Protein AF-A0A1I7SKG5-F1 (afdb_monomer)

Secondary structure (DSSP, 8-state):
-B-SEEEEEE-S----HHHHHHHHHHHTTEEEETT-EEEETTEEEEEEEEEETTEE-SEEEE-TTPEEEEEES--EEEEEEEE-GGGGSBPTTS-BHHHIIIIIIHHHHHHHHHHTT---EEEEEEEEEEE--GGG--HHHHHHTTT-B-TTS-BEEEEEEEEEEE-

Solvent-accessible surface area (backbone atoms only — not comparable to full-atom values): 9567 Å² total; per-residue (Å²): 102,71,28,52,32,41,31,32,36,30,64,90,68,91,77,54,74,67,56,53,52,53,46,50,64,70,45,40,84,37,76,52,37,59,68,39,78,46,76,50,98,88,45,66,34,31,28,67,47,36,30,36,93,92,38,83,44,65,61,36,31,32,42,89,82,31,42,77,44,83,45,68,39,38,45,81,43,79,46,76,45,78,58,54,81,66,37,77,37,69,46,100,89,72,47,37,48,46,48,47,46,64,71,44,51,52,52,53,52,53,48,51,37,56,76,68,67,40,57,39,46,34,36,41,35,39,33,34,76,46,73,58,65,75,93,78,56,50,73,74,59,47,63,77,37,62,87,36,54,50,101,81,74,45,40,42,47,79,49,74,46,74,79,50,80,48,112

InterPro domains:
  IPR027244 Vacuolar membrane-associated protein Iml1 [PTHR13179] (2-157)
  IPR048255 Vacuolar membrane-associated protein Iml1, N-terminal domain [PF12257] (6-156)

Structure (mmCIF, N/CA/C/O backbone):
data_AF-A0A1I7SKG5-F1
#
_entry.id   AF-A0A1I7SKG5-F1
#
loop_
_atom_site.group_PDB
_atom_site.id
_atom_site.type_symbol
_atom_site.label_atom_id
_atom_site.label_alt_id
_atom_site.label_comp_id
_atom_site.label_asym_id
_atom_site.label_entity_id
_atom_site.label_seq_id
_atom_site.pdbx_PDB_ins_code
_atom_site.Cartn_x
_atom_site.Cartn_y
_atom_site.Cartn_z
_atom_site.occupancy
_atom_site.B_iso_or_equiv
_atom_site.auth_seq_id
_atom_site.auth_comp_id
_atom_site.auth_asym_id
_atom_site.auth_atom_id
_atom_site.pdbx_PDB_model_num
ATOM 1 N N . ILE A 1 1 ? -25.432 0.514 19.812 1.00 79.31 1 ILE A N 1
ATOM 2 C CA . ILE A 1 1 ? -25.597 0.555 18.340 1.00 79.31 1 ILE A CA 1
ATOM 3 C C . ILE A 1 1 ? -24.687 -0.525 17.785 1.00 79.31 1 ILE A C 1
ATOM 5 O O . ILE A 1 1 ? -23.516 -0.522 18.157 1.00 79.31 1 ILE A O 1
ATOM 9 N N . ALA A 1 2 ? -25.238 -1.488 17.043 1.00 92.12 2 ALA A N 1
ATOM 10 C CA . ALA A 1 2 ? -24.448 -2.545 16.413 1.00 92.12 2 ALA A CA 1
ATOM 11 C C . ALA A 1 2 ? -23.669 -1.964 15.228 1.00 92.12 2 ALA A C 1
ATOM 13 O O . ALA A 1 2 ? -24.189 -1.099 14.525 1.00 92.12 2 ALA A O 1
ATOM 14 N N . LEU A 1 3 ? -22.423 -2.394 15.062 1.00 95.75 3 LEU A N 1
ATOM 15 C CA . LEU A 1 3 ? -21.519 -1.880 14.038 1.00 95.75 3 LEU A CA 1
ATOM 16 C C . LEU A 1 3 ? -21.596 -2.721 12.762 1.00 95.75 3 LEU A C 1
ATOM 18 O O . LEU A 1 3 ? -21.677 -3.946 12.832 1.00 95.75 3 LEU A O 1
ATOM 22 N N . ASP A 1 4 ? -21.480 -2.077 11.602 1.00 95.88 4 ASP A N 1
ATOM 23 C CA . ASP A 1 4 ? -21.401 -2.778 10.314 1.00 95.88 4 ASP A CA 1
ATOM 24 C C . ASP A 1 4 ? -19.990 -3.320 10.096 1.00 95.88 4 ASP A C 1
ATOM 26 O O . ASP A 1 4 ? -19.794 -4.458 9.661 1.00 95.88 4 ASP A O 1
ATOM 30 N N . SER A 1 5 ? -18.982 -2.494 10.395 1.00 96.94 5 SER A N 1
ATOM 31 C CA . SER A 1 5 ? -17.589 -2.907 10.294 1.00 96.94 5 SER A CA 1
ATOM 32 C C . SER A 1 5 ? -16.672 -2.213 11.288 1.00 96.94 5 SER A C 1
ATOM 34 O O . SER A 1 5 ? -16.905 -1.076 11.701 1.00 96.94 5 SER A O 1
ATOM 36 N N . VAL A 1 6 ? -15.614 -2.930 11.655 1.00 97.50 6 VAL A N 1
ATOM 37 C CA . VAL A 1 6 ? -14.543 -2.464 12.533 1.00 97.50 6 VAL A CA 1
ATOM 38 C C . VAL A 1 6 ? -13.218 -2.757 11.861 1.00 97.50 6 VAL A C 1
ATOM 40 O O . VAL A 1 6 ? -12.956 -3.888 11.446 1.00 97.50 6 VAL A O 1
ATOM 43 N N . GLU A 1 7 ? -12.374 -1.744 11.775 1.00 97.19 7 GLU A N 1
ATOM 44 C CA . GLU A 1 7 ? -11.022 -1.859 11.271 1.00 97.19 7 GLU A CA 1
ATOM 45 C C . GLU A 1 7 ? -10.017 -1.883 12.420 1.00 97.19 7 GLU A C 1
ATOM 47 O O . GLU A 1 7 ? -9.996 -1.013 13.291 1.00 97.19 7 GLU A O 1
ATOM 52 N N . LEU A 1 8 ? -9.173 -2.907 12.409 1.00 96.06 8 LEU A N 1
ATOM 53 C CA . LEU A 1 8 ? -8.106 -3.126 13.365 1.00 96.06 8 LEU A CA 1
ATOM 54 C C . LEU A 1 8 ? -6.773 -2.981 12.656 1.00 96.06 8 LEU A C 1
ATOM 56 O O . LEU A 1 8 ? -6.497 -3.681 11.681 1.00 96.06 8 LEU A O 1
ATOM 60 N N . THR A 1 9 ? -5.926 -2.113 13.185 1.00 95.25 9 THR A N 1
ATOM 61 C CA . THR A 1 9 ? -4.582 -1.894 12.674 1.00 95.25 9 THR A CA 1
ATOM 62 C C . THR A 1 9 ? -3.539 -2.486 13.612 1.00 95.25 9 THR A C 1
ATOM 64 O O . THR A 1 9 ? -3.598 -2.297 14.827 1.00 95.25 9 THR A O 1
ATOM 67 N N . PHE A 1 10 ? -2.557 -3.182 13.047 1.00 93.81 10 PHE A N 1
ATOM 68 C CA . PHE A 1 10 ? -1.394 -3.696 13.770 1.00 93.81 10 PHE A CA 1
ATOM 69 C C . PHE A 1 10 ? -0.094 -3.267 13.088 1.00 93.81 10 PHE A C 1
ATOM 71 O O . PHE A 1 10 ? -0.041 -3.086 11.871 1.00 93.81 10 PHE A O 1
ATOM 78 N N . LYS A 1 11 ? 0.971 -3.101 13.873 1.00 92.56 11 LYS A N 1
ATOM 79 C CA . LYS A 1 11 ? 2.278 -2.604 13.421 1.00 92.56 11 LYS A CA 1
ATOM 80 C C . LYS A 1 11 ? 3.386 -3.504 13.958 1.00 92.56 11 LYS A C 1
ATOM 82 O O . LYS A 1 11 ? 3.318 -3.893 15.110 1.00 92.56 11 LYS A O 1
ATOM 87 N N . GLU A 1 12 ? 4.388 -3.808 13.136 1.00 89.31 12 GLU A N 1
ATOM 88 C CA . GLU A 1 12 ? 5.605 -4.564 13.495 1.00 89.31 12 GLU A CA 1
ATOM 89 C C . GLU A 1 12 ? 5.385 -6.006 14.002 1.00 89.31 12 GLU A C 1
ATOM 91 O O . GLU A 1 12 ? 6.324 -6.649 14.464 1.00 89.31 12 GLU A O 1
ATOM 96 N N . TYR A 1 13 ? 4.185 -6.566 13.819 1.00 87.62 13 TYR A N 1
ATOM 97 C CA . TYR A 1 13 ? 3.864 -7.959 14.143 1.00 87.62 13 TYR A CA 1
ATOM 98 C C . TYR A 1 13 ? 3.362 -8.720 12.917 1.00 87.62 13 TYR A C 1
ATOM 100 O O . TYR A 1 13 ? 2.656 -8.175 12.067 1.00 87.62 13 TYR A O 1
ATOM 108 N N . TYR A 1 14 ? 3.698 -10.006 12.853 1.00 89.69 14 TYR A N 1
ATOM 109 C CA . TYR A 1 14 ? 3.062 -10.945 11.937 1.00 89.69 14 TYR A CA 1
ATOM 110 C C . TYR A 1 14 ? 1.838 -11.561 12.617 1.00 89.69 14 TYR A C 1
ATOM 112 O O . TYR A 1 14 ? 1.941 -12.064 13.732 1.00 89.69 14 TYR A O 1
ATOM 120 N N . ILE A 1 15 ? 0.698 -11.541 11.928 1.00 91.94 15 ILE A N 1
ATOM 121 C CA . ILE A 1 15 ? -0.554 -12.153 12.380 1.00 91.94 15 ILE A CA 1
ATOM 122 C C . ILE A 1 15 ? -1.029 -13.086 11.270 1.00 91.94 15 ILE A C 1
ATOM 124 O O . ILE A 1 15 ? -1.179 -12.665 10.118 1.00 91.94 15 ILE A O 1
ATOM 128 N N . SER A 1 16 ? -1.268 -14.355 11.596 1.00 93.56 16 SER A N 1
ATOM 129 C CA . SER A 1 16 ? -1.824 -15.309 10.639 1.00 93.56 16 SER A CA 1
ATOM 130 C C . SER A 1 16 ? -3.348 -15.167 10.531 1.00 93.56 16 SER A C 1
ATOM 132 O O . SER A 1 16 ? -4.014 -14.614 11.404 1.00 93.56 16 SER A O 1
ATOM 134 N N . ARG A 1 17 ? -3.951 -15.726 9.474 1.00 94.00 17 ARG A N 1
ATOM 135 C CA . ARG A 1 17 ? -5.422 -15.741 9.346 1.00 94.00 17 ARG A CA 1
ATOM 136 C C . ARG A 1 17 ? -6.117 -16.531 10.462 1.00 94.00 17 ARG A C 1
ATOM 138 O O . ARG A 1 17 ? -7.263 -16.226 10.774 1.00 94.00 17 ARG A O 1
ATOM 145 N N . ALA A 1 18 ? -5.441 -17.523 11.046 1.00 95.31 18 ALA A N 1
ATOM 146 C CA . ALA A 1 18 ? -5.967 -18.263 12.189 1.00 95.31 18 ALA A CA 1
ATOM 147 C C . ALA A 1 18 ? -6.042 -17.360 13.428 1.00 95.31 18 ALA A C 1
ATOM 149 O O . ALA A 1 18 ? -7.085 -17.289 14.073 1.00 95.31 18 ALA A O 1
ATOM 150 N N . ASP A 1 19 ? -4.988 -16.583 13.687 1.00 94.62 19 ASP A N 1
ATOM 151 C CA . ASP A 1 19 ? -4.966 -15.615 14.788 1.00 94.62 19 ASP A CA 1
ATOM 152 C C . ASP A 1 19 ? -6.052 -14.549 14.600 1.00 94.62 19 ASP A C 1
ATOM 154 O O . ASP A 1 19 ? -6.790 -14.259 15.534 1.00 94.62 19 ASP A O 1
ATOM 158 N N . MET A 1 20 ? -6.230 -14.031 13.376 1.00 95.50 20 MET A N 1
ATOM 159 C CA . MET A 1 20 ? -7.311 -13.086 13.046 1.00 95.50 20 MET A CA 1
ATOM 160 C C . MET A 1 20 ? -8.704 -13.669 13.320 1.00 95.50 20 MET A C 1
ATOM 162 O O . MET A 1 20 ? -9.588 -12.968 13.810 1.00 95.50 20 MET A O 1
ATOM 166 N N . PHE A 1 21 ? -8.913 -14.951 13.010 1.00 94.44 21 PHE A N 1
ATOM 167 C CA . PHE A 1 21 ? -10.179 -15.639 13.261 1.00 94.44 21 PHE A CA 1
ATOM 168 C C . PHE A 1 21 ? -10.462 -15.791 14.763 1.00 94.44 21 PHE A C 1
ATOM 170 O O . PHE A 1 21 ? -11.573 -15.507 15.223 1.00 94.44 21 PHE A O 1
ATOM 177 N N . HIS A 1 22 ? -9.455 -16.183 15.545 1.00 95.06 22 HIS A N 1
ATOM 178 C CA . HIS A 1 22 ? -9.584 -16.271 16.999 1.00 95.06 22 HIS A CA 1
ATOM 179 C C . HIS A 1 22 ? -9.762 -14.893 17.639 1.00 95.06 22 HIS A C 1
ATOM 181 O O . HIS A 1 22 ? -10.649 -14.724 18.469 1.00 95.06 22 HIS A O 1
ATOM 187 N N . PHE A 1 23 ? -9.011 -13.888 17.186 1.00 95.38 23 PHE A N 1
ATOM 188 C CA . PHE A 1 23 ? -9.151 -12.506 17.635 1.00 95.38 23 PHE A CA 1
ATOM 189 C C . PHE A 1 23 ? -10.564 -11.979 17.382 1.00 95.38 23 PHE A C 1
ATOM 191 O O . PHE A 1 23 ? -11.178 -11.407 18.278 1.00 95.38 23 PHE A O 1
ATOM 198 N N . ARG A 1 24 ? -11.121 -12.228 16.186 1.00 95.38 24 ARG A N 1
ATOM 199 C CA . ARG A 1 24 ? -12.524 -11.915 15.885 1.00 95.38 24 ARG A CA 1
ATOM 200 C C . ARG A 1 24 ? -13.463 -12.558 16.897 1.00 95.38 24 ARG A C 1
ATOM 202 O O . ARG A 1 24 ? -14.354 -11.884 17.389 1.00 95.38 24 ARG A O 1
ATOM 209 N N . SER A 1 25 ? -13.257 -13.836 17.199 1.00 95.19 25 SER A N 1
ATOM 210 C CA . SER A 1 25 ? -14.107 -14.573 18.139 1.00 95.19 25 SER A CA 1
ATOM 211 C C . SER A 1 25 ? -14.060 -13.975 19.549 1.00 95.19 25 SER A C 1
ATOM 213 O O . SER A 1 25 ? -15.081 -13.945 20.221 1.00 95.19 25 SER A O 1
ATOM 215 N N . CYS A 1 26 ? -12.906 -13.453 19.977 1.00 94.88 26 CYS A N 1
ATOM 216 C CA . CYS A 1 26 ? -12.769 -12.739 21.249 1.00 94.88 26 CYS A CA 1
ATOM 217 C C . CYS A 1 26 ? -13.401 -11.338 21.240 1.00 94.88 26 CYS A C 1
ATOM 219 O O . CYS A 1 26 ? -13.768 -10.838 22.299 1.00 94.88 26 CYS A O 1
ATOM 221 N N . LEU A 1 27 ? -13.494 -10.691 20.073 1.00 94.81 27 LEU A N 1
ATOM 222 C CA . LEU A 1 27 ? -14.040 -9.338 19.942 1.00 94.81 27 LEU A CA 1
ATOM 223 C C . LEU A 1 27 ? -15.572 -9.313 19.845 1.00 94.81 27 LEU A C 1
ATOM 225 O O . LEU A 1 27 ? -16.177 -8.283 20.143 1.00 94.81 27 LEU A O 1
ATOM 229 N N . ILE A 1 28 ? -16.196 -10.411 19.411 1.00 95.94 28 ILE A N 1
ATOM 230 C CA . ILE A 1 28 ? -17.659 -10.544 19.384 1.00 95.94 28 ILE A CA 1
ATOM 231 C C . ILE A 1 28 ? -18.208 -10.366 20.803 1.00 95.94 28 ILE A C 1
ATOM 233 O O . ILE A 1 28 ? -17.577 -10.752 21.785 1.00 95.94 28 ILE A O 1
ATOM 237 N N . ASP A 1 29 ? -19.373 -9.735 20.895 1.00 95.62 29 ASP A N 1
ATOM 238 C CA . ASP A 1 29 ? -20.050 -9.395 22.144 1.00 95.62 29 ASP A CA 1
ATOM 239 C C . ASP A 1 29 ? -19.292 -8.401 23.038 1.00 95.62 29 ASP A C 1
ATOM 241 O O . ASP A 1 29 ? -19.508 -8.318 24.249 1.00 95.62 29 ASP A O 1
ATOM 245 N N . SER A 1 30 ? -18.432 -7.580 22.428 1.00 95.00 30 SER A N 1
ATOM 246 C CA . SER A 1 30 ? -17.723 -6.494 23.102 1.00 95.00 30 SER A CA 1
ATOM 247 C C . SER A 1 30 ? -18.047 -5.117 22.510 1.00 95.00 30 SER A C 1
ATOM 249 O O . SER A 1 30 ? -18.525 -4.977 21.383 1.00 95.00 30 SER A O 1
ATOM 251 N N . CYS A 1 31 ? -17.774 -4.066 23.285 1.00 95.62 31 CYS A N 1
ATOM 252 C CA . CYS A 1 31 ? -17.858 -2.682 22.822 1.00 95.62 31 CYS A CA 1
ATOM 253 C C . CYS A 1 31 ? -16.472 -2.151 22.452 1.00 95.62 31 CYS A C 1
ATOM 255 O O . CYS A 1 31 ? -15.514 -2.281 23.222 1.00 95.62 31 CYS A O 1
ATOM 257 N N . VAL A 1 32 ? -16.387 -1.467 21.315 1.00 96.81 32 VAL A N 1
ATOM 258 C CA . VAL A 1 32 ? -15.159 -0.850 20.802 1.00 96.81 32 VAL A CA 1
ATOM 259 C C . VAL A 1 32 ? -15.361 0.640 20.544 1.00 96.81 32 VAL A C 1
ATOM 261 O O . VAL A 1 32 ? -16.48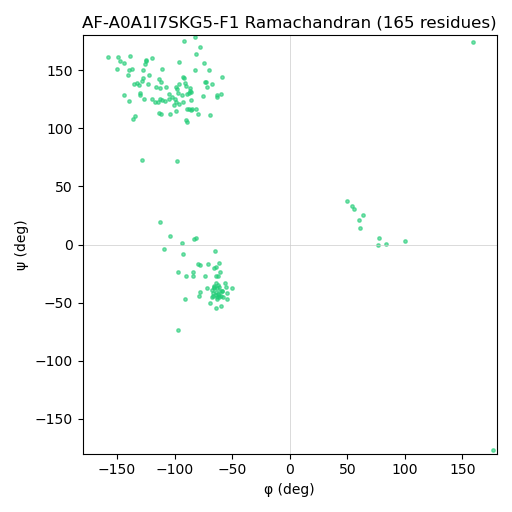5 1.118 20.391 1.00 96.81 32 VAL A O 1
ATOM 264 N N . TYR A 1 33 ? -14.260 1.385 20.515 1.00 96.56 33 TYR A N 1
ATOM 265 C CA . TYR A 1 33 ? -14.224 2.794 20.138 1.00 96.56 33 TYR A CA 1
ATOM 266 C C . TYR A 1 33 ? -12.936 3.093 19.370 1.00 96.56 33 TYR A C 1
ATOM 268 O O . TYR A 1 33 ? -11.952 2.364 19.501 1.00 96.56 33 TYR A O 1
ATOM 276 N N . VAL A 1 34 ? -12.946 4.142 18.551 1.00 97.12 34 VAL A N 1
ATOM 277 C CA . VAL A 1 34 ? -11.785 4.543 17.745 1.00 97.12 34 VAL A CA 1
ATOM 278 C C . VAL A 1 34 ? -10.600 4.864 18.660 1.00 97.12 34 VAL A C 1
ATOM 280 O O . VAL A 1 34 ? -10.723 5.617 19.622 1.00 97.12 34 VAL A O 1
ATOM 283 N N . GLY A 1 35 ? -9.444 4.275 18.369 1.00 95.62 35 GLY A N 1
ATOM 284 C CA . GLY A 1 35 ? -8.226 4.383 19.170 1.00 95.62 35 GLY A CA 1
ATOM 285 C C . GLY A 1 35 ? -8.150 3.412 20.352 1.00 95.62 35 GLY A C 1
ATOM 286 O O . GLY A 1 35 ? -7.151 3.427 21.072 1.00 95.62 35 GLY A O 1
ATOM 287 N N . LYS A 1 36 ? -9.157 2.554 20.569 1.00 96.38 36 LYS A N 1
ATOM 288 C CA . LYS A 1 36 ? -9.091 1.514 21.603 1.00 96.38 36 LYS A CA 1
ATOM 289 C C . LYS A 1 36 ? -7.964 0.533 21.284 1.00 96.38 36 LYS A C 1
ATOM 291 O O . LYS A 1 36 ? -7.888 -0.001 20.177 1.00 96.38 36 LYS A O 1
ATOM 296 N N . PHE A 1 37 ? -7.108 0.297 22.271 1.00 95.25 37 PHE A N 1
ATOM 297 C CA . PHE A 1 37 ? -6.083 -0.735 22.213 1.00 95.25 37 PHE A CA 1
ATOM 298 C C . PHE A 1 37 ? -6.677 -2.069 22.665 1.00 95.25 37 PHE A C 1
ATOM 300 O O . PHE A 1 37 ? -7.223 -2.167 23.764 1.00 95.25 37 PHE A O 1
ATOM 307 N N . GLU A 1 38 ? -6.561 -3.082 21.818 1.00 93.75 38 GLU A N 1
ATOM 308 C CA . GLU A 1 38 ? -7.049 -4.435 22.046 1.00 93.75 38 GLU A CA 1
ATOM 309 C C . GLU A 1 38 ? -5.873 -5.406 22.098 1.00 93.75 38 GLU A C 1
ATOM 311 O O . GLU A 1 38 ? -4.954 -5.359 21.274 1.00 93.75 38 GLU A O 1
ATOM 316 N N . ASN A 1 39 ? -5.913 -6.306 23.076 1.00 92.81 39 ASN A N 1
ATOM 317 C CA . ASN A 1 39 ? -4.908 -7.341 23.238 1.00 92.81 39 ASN A CA 1
ATOM 318 C C . ASN A 1 39 ? -5.583 -8.669 23.553 1.00 92.81 39 ASN A C 1
ATOM 320 O O . ASN A 1 39 ? -6.069 -8.877 24.665 1.00 92.81 39 ASN A O 1
ATOM 324 N N . TRP A 1 40 ? -5.563 -9.570 22.579 1.00 89.06 40 TRP A N 1
ATOM 325 C CA . TRP A 1 40 ? -6.126 -10.906 22.707 1.00 89.06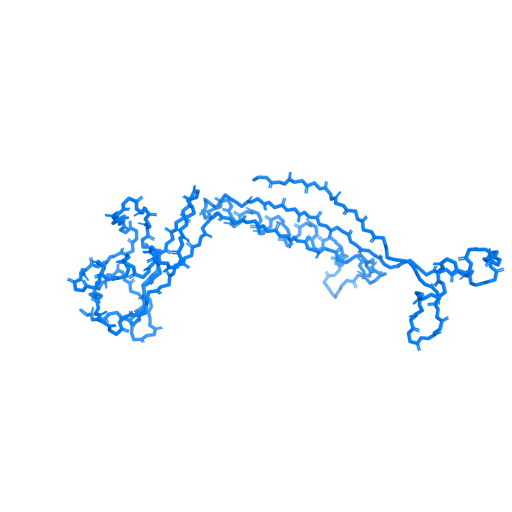 40 TRP A CA 1
ATOM 326 C C . TRP A 1 40 ? -5.099 -11.919 22.242 1.00 89.06 40 TRP A C 1
ATOM 328 O O . TRP A 1 40 ? -4.525 -11.775 21.167 1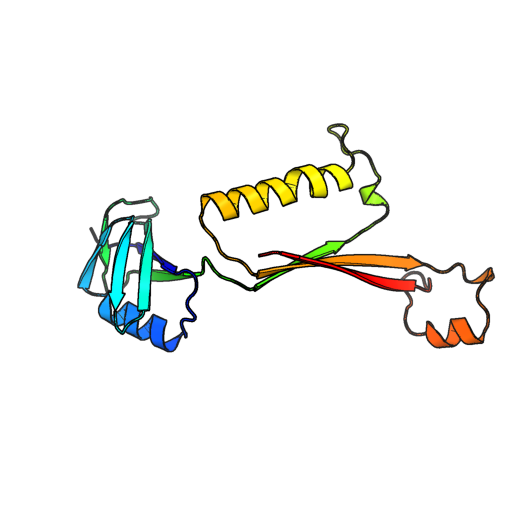.00 89.06 40 TRP A O 1
ATOM 338 N N . LEU A 1 41 ? -4.860 -12.950 23.056 1.00 88.50 41 LEU A N 1
ATOM 339 C CA . LEU A 1 41 ? -3.955 -14.054 22.711 1.00 88.50 41 LEU A CA 1
ATOM 340 C C . LEU A 1 41 ? -2.530 -13.589 22.332 1.00 88.50 41 LEU A C 1
ATOM 342 O O . LEU A 1 41 ? -1.861 -14.223 21.523 1.00 88.50 41 LEU A O 1
ATOM 346 N N . GLY A 1 42 ? -2.066 -12.472 22.908 1.00 86.50 42 GLY A N 1
ATOM 347 C CA . GLY A 1 42 ? -0.751 -11.887 22.614 1.00 86.50 42 GLY A CA 1
ATOM 348 C C . GLY A 1 42 ? -0.679 -11.104 21.298 1.00 86.50 42 GLY A C 1
ATOM 349 O O . GLY A 1 42 ? 0.398 -10.652 20.918 1.00 86.50 42 GLY A O 1
ATOM 350 N N . VAL A 1 43 ? -1.807 -10.930 20.607 1.00 90.12 43 VAL A N 1
ATOM 351 C CA . VAL A 1 43 ? -1.923 -10.091 19.416 1.00 90.12 43 VAL A CA 1
ATOM 352 C C . VAL A 1 43 ? -2.364 -8.694 19.830 1.00 90.12 43 VAL A C 1
ATOM 354 O O . VAL A 1 43 ? -3.428 -8.515 20.421 1.00 90.12 43 VAL A O 1
ATOM 357 N N . HIS A 1 44 ? -1.555 -7.700 19.472 1.00 91.44 44 HIS A N 1
ATOM 358 C CA . HIS A 1 44 ? -1.826 -6.292 19.736 1.00 91.44 44 HIS A CA 1
ATOM 359 C C . HIS A 1 44 ? -2.416 -5.614 18.499 1.00 91.44 44 HIS A C 1
ATOM 361 O O . HIS A 1 44 ? -1.793 -5.592 17.433 1.00 91.44 44 HIS A O 1
ATOM 367 N N . CYS A 1 45 ? -3.602 -5.028 18.642 1.00 94.31 45 CYS A N 1
ATOM 368 C CA . CYS A 1 45 ? -4.248 -4.246 17.593 1.00 94.31 45 CYS A CA 1
ATOM 369 C C . CYS A 1 45 ? -4.857 -2.966 18.166 1.00 94.31 45 CYS A C 1
ATOM 371 O O . CYS A 1 45 ? -5.305 -2.930 19.308 1.00 94.31 45 CYS A O 1
ATOM 373 N N . THR A 1 46 ? -4.928 -1.929 17.343 1.00 95.62 46 THR A N 1
ATOM 374 C CA . THR A 1 46 ? -5.645 -0.692 17.658 1.00 95.62 46 THR A CA 1
ATOM 375 C C . THR A 1 46 ? -6.839 -0.566 16.729 1.00 95.62 46 THR A C 1
ATOM 377 O O . THR A 1 46 ? -6.706 -0.769 15.523 1.00 95.62 46 THR A O 1
ATOM 380 N N . VAL A 1 47 ? -8.000 -0.212 17.269 1.00 96.94 47 VAL A N 1
ATOM 381 C CA . VAL A 1 47 ? -9.185 0.100 16.465 1.00 96.94 47 VAL A CA 1
ATOM 382 C C . VAL A 1 47 ? -8.945 1.417 15.730 1.00 96.94 47 VAL A C 1
ATOM 384 O O . VAL A 1 47 ? -8.844 2.460 16.372 1.00 96.94 47 VAL A O 1
ATOM 387 N N . SER A 1 48 ? -8.811 1.381 14.406 1.00 95.25 48 SER A N 1
ATOM 388 C CA . SER A 1 48 ? -8.529 2.574 13.597 1.00 95.25 48 SER A CA 1
ATOM 389 C C . SER A 1 48 ? -9.801 3.255 13.112 1.00 95.25 48 SER A C 1
ATOM 391 O O . SER A 1 48 ? -9.947 4.459 13.288 1.00 95.25 48 SER A O 1
ATOM 393 N N . ASP A 1 49 ? -10.742 2.479 12.578 1.00 96.00 49 ASP A N 1
ATOM 394 C CA . ASP A 1 49 ? -11.971 2.993 11.978 1.00 96.00 49 ASP A CA 1
ATOM 395 C C . ASP A 1 49 ? -13.157 2.104 12.339 1.00 96.00 49 ASP A C 1
ATOM 397 O O . ASP A 1 49 ? -13.043 0.883 12.462 1.00 96.00 49 ASP A O 1
ATOM 401 N N . ILE A 1 50 ? -14.318 2.725 12.507 1.00 97.31 50 ILE A N 1
ATOM 402 C CA . ILE A 1 50 ? -15.570 2.044 12.815 1.00 97.31 50 ILE A CA 1
ATOM 403 C C . ILE A 1 50 ? -16.664 2.636 11.932 1.00 97.31 50 ILE A C 1
ATOM 405 O O . ILE A 1 50 ? -16.750 3.855 11.780 1.00 97.31 50 ILE A O 1
ATOM 409 N N . TRP A 1 51 ? -17.525 1.775 11.395 1.00 97.00 51 TRP A N 1
ATOM 410 C CA . TRP A 1 51 ? -18.643 2.169 10.543 1.00 97.00 51 TRP A CA 1
ATOM 411 C C . TRP A 1 51 ? -19.958 1.574 11.039 1.00 97.00 51 TRP A C 1
ATOM 413 O O . TRP A 1 51 ? -20.011 0.416 11.460 1.00 97.00 51 TRP A O 1
ATOM 423 N N . SER A 1 52 ? -21.021 2.369 10.962 1.00 96.00 52 SER A N 1
ATOM 424 C CA . SER A 1 52 ? -22.382 1.992 11.335 1.00 96.00 52 SER A CA 1
ATOM 425 C C . SER A 1 52 ? -23.376 2.652 10.387 1.00 96.00 52 SER A C 1
ATOM 427 O O . SER A 1 52 ? -23.353 3.868 10.218 1.00 96.00 52 SER A O 1
ATOM 429 N N . ALA A 1 53 ? -24.279 1.865 9.808 1.00 91.94 53 ALA A N 1
ATOM 430 C CA . ALA A 1 53 ? -25.232 2.296 8.788 1.00 91.94 53 ALA A CA 1
ATOM 431 C C . ALA A 1 53 ? -24.584 3.073 7.620 1.00 91.94 53 ALA A C 1
ATOM 433 O O . ALA A 1 53 ? -25.159 4.031 7.109 1.00 91.94 53 ALA A O 1
ATOM 434 N N . GLY A 1 54 ? -23.376 2.671 7.210 1.00 90.94 54 GLY A N 1
ATOM 435 C CA . GLY A 1 54 ? -22.617 3.329 6.136 1.00 90.94 54 GLY A CA 1
ATOM 436 C C . GLY A 1 54 ? -21.926 4.650 6.505 1.00 90.94 54 GLY A C 1
ATOM 437 O O . GLY A 1 54 ? -21.223 5.200 5.663 1.00 90.94 54 GLY A O 1
ATOM 438 N N . GLU A 1 55 ? -22.052 5.122 7.746 1.00 94.88 55 GLU A N 1
ATOM 439 C CA . GLU A 1 55 ? -21.410 6.346 8.240 1.00 94.88 55 GLU A CA 1
ATOM 440 C C . GLU A 1 55 ? -20.304 6.027 9.264 1.00 94.88 55 GLU A C 1
ATOM 442 O O . GLU A 1 55 ? -20.381 5.008 9.967 1.00 94.88 55 GLU A O 1
ATOM 447 N N . PRO A 1 56 ? -19.265 6.874 9.381 1.00 95.81 56 PRO A N 1
ATOM 448 C CA . PRO A 1 56 ? -18.230 6.695 10.388 1.00 95.81 56 PRO A CA 1
ATOM 449 C C . PRO A 1 56 ? -18.798 6.920 11.795 1.00 95.81 56 PRO A C 1
ATOM 451 O O . PRO A 1 56 ? -19.554 7.861 12.046 1.00 95.81 56 PRO A O 1
ATOM 454 N N . ALA A 1 57 ? -18.396 6.070 12.737 1.00 96.12 57 ALA A N 1
ATOM 455 C CA . ALA A 1 57 ? -18.807 6.145 14.134 1.00 96.12 57 ALA A CA 1
ATOM 456 C C . ALA A 1 57 ? -17.592 6.188 15.072 1.00 96.12 57 ALA A C 1
ATOM 458 O O . ALA A 1 57 ? -16.509 5.713 14.748 1.00 96.12 57 ALA A O 1
ATOM 459 N N . TRP A 1 58 ? -17.781 6.742 16.271 1.00 95.06 58 TRP A N 1
ATOM 460 C CA . TRP A 1 58 ? -16.719 6.838 17.282 1.00 95.06 58 TRP A CA 1
ATOM 461 C C . TRP A 1 58 ? -16.662 5.628 18.213 1.00 95.06 58 TRP A C 1
ATOM 463 O O . TRP A 1 58 ? -15.604 5.318 18.758 1.00 95.06 58 TRP A O 1
ATOM 473 N N . SER A 1 59 ? -17.791 4.948 18.412 1.00 96.38 59 SER A N 1
ATOM 474 C CA . SER A 1 59 ? -17.916 3.765 19.261 1.00 96.38 59 SER A CA 1
ATOM 475 C C . SER A 1 59 ? -19.131 2.926 18.878 1.00 96.38 59 SER A C 1
ATOM 477 O O . SER A 1 59 ? -20.055 3.407 18.221 1.00 96.38 59 SER A O 1
ATOM 479 N N . GLY A 1 60 ? -19.147 1.664 19.302 1.00 96.00 60 GLY A N 1
ATOM 480 C CA . GLY A 1 60 ? -20.300 0.791 19.129 1.00 96.00 60 GLY A CA 1
ATOM 481 C C . GLY A 1 60 ? -20.069 -0.630 19.623 1.00 96.00 60 GLY A C 1
ATOM 482 O O . GLY A 1 60 ? -19.031 -0.946 20.206 1.00 96.00 60 GLY A O 1
ATOM 483 N N . TYR A 1 61 ? -21.080 -1.466 19.415 1.00 96.94 61 TYR A N 1
ATOM 484 C CA . TYR A 1 61 ? -21.096 -2.870 19.810 1.00 96.94 61 TYR A CA 1
ATOM 485 C C . TYR A 1 61 ? -20.736 -3.765 18.625 1.00 96.94 61 TYR A C 1
ATOM 487 O O . TYR A 1 61 ? -21.273 -3.582 17.530 1.00 96.94 61 TYR A O 1
ATOM 495 N N . VAL A 1 62 ? -19.851 -4.730 18.857 1.00 97.25 62 VAL A N 1
ATOM 496 C CA . VAL A 1 62 ? -19.455 -5.742 17.877 1.00 97.25 62 VAL A CA 1
ATOM 497 C C . VAL A 1 62 ? -20.384 -6.942 18.028 1.00 97.25 62 VAL A C 1
ATOM 499 O O . VAL A 1 62 ? -20.280 -7.689 18.999 1.00 97.25 62 VAL A O 1
ATOM 502 N N . SER A 1 63 ? -21.295 -7.118 17.073 1.00 96.25 63 SER A N 1
ATOM 503 C CA . SER A 1 63 ? -22.149 -8.305 16.993 1.00 96.25 63 SER A CA 1
ATOM 504 C C . SER A 1 63 ? -21.512 -9.382 16.116 1.00 96.25 63 SER A C 1
ATOM 506 O O . SER A 1 63 ? -20.466 -9.178 15.491 1.00 96.25 63 SER A O 1
ATOM 508 N N . GLU A 1 64 ? -22.152 -10.547 16.040 1.00 95.81 64 GLU A N 1
ATOM 509 C CA . GLU A 1 64 ? -21.714 -11.623 15.154 1.00 95.81 64 GLU A CA 1
ATOM 510 C C . GLU A 1 64 ? -21.799 -11.228 13.665 1.00 95.81 64 GLU A C 1
ATOM 512 O O . GLU A 1 64 ? -20.999 -11.708 12.859 1.00 95.81 64 GLU A O 1
ATOM 517 N N . GLU A 1 65 ? -22.690 -10.302 13.292 1.00 95.25 65 GLU A N 1
ATOM 518 C CA . GLU A 1 65 ? -22.787 -9.780 11.923 1.00 95.25 65 GLU A CA 1
ATOM 519 C C . GLU A 1 65 ? -21.739 -8.704 11.594 1.00 95.25 65 GLU A C 1
ATOM 521 O O . GLU A 1 65 ? -21.490 -8.437 10.415 1.00 95.25 65 GLU A O 1
ATOM 526 N N . THR A 1 66 ? -21.091 -8.099 12.598 1.00 96.62 66 THR A N 1
ATOM 527 C CA . THR A 1 66 ? -20.090 -7.047 12.377 1.00 96.62 66 THR A CA 1
ATOM 528 C C . THR A 1 66 ? -18.888 -7.588 11.594 1.00 96.62 66 THR A C 1
ATOM 530 O O . THR A 1 66 ? -18.227 -8.564 11.975 1.00 96.62 66 THR A O 1
ATOM 533 N N . ARG A 1 67 ? -18.540 -6.917 10.490 1.00 95.88 67 ARG A N 1
ATOM 534 C CA . ARG A 1 67 ? -17.378 -7.267 9.667 1.00 95.88 67 ARG A CA 1
ATOM 535 C C . ARG A 1 67 ? -16.092 -6.705 10.268 1.00 95.88 67 ARG A C 1
ATOM 537 O O . ARG A 1 67 ? -15.877 -5.499 10.278 1.00 95.88 67 ARG A O 1
ATOM 544 N N . ILE A 1 68 ? -15.179 -7.583 10.666 1.00 96.62 68 ILE A N 1
ATOM 545 C CA . ILE A 1 68 ? -13.861 -7.177 11.170 1.00 96.62 68 ILE A CA 1
ATOM 546 C C . ILE A 1 68 ? -12.840 -7.185 10.030 1.00 96.62 68 ILE A C 1
ATOM 548 O O . ILE A 1 68 ? -12.707 -8.174 9.305 1.00 96.62 68 ILE A O 1
ATOM 552 N N . VAL A 1 69 ? -12.118 -6.079 9.867 1.00 96.62 69 VAL A N 1
ATOM 553 C CA . VAL A 1 69 ? -11.074 -5.890 8.857 1.00 96.62 69 VAL A CA 1
ATOM 554 C C . VAL A 1 69 ? -9.744 -5.670 9.560 1.00 96.62 69 VAL A C 1
ATOM 556 O O . VAL A 1 69 ? -9.597 -4.733 10.330 1.00 96.62 69 VAL A O 1
ATOM 559 N N . PHE A 1 70 ? -8.756 -6.509 9.268 1.00 95.69 70 PHE A N 1
ATOM 560 C CA . PHE A 1 70 ? -7.398 -6.334 9.778 1.00 95.69 70 PHE A CA 1
ATOM 561 C C . PHE A 1 70 ? -6.535 -5.628 8.730 1.00 95.69 70 PHE A C 1
ATOM 563 O O . PHE A 1 70 ? -6.491 -6.054 7.572 1.00 95.69 70 PHE A O 1
ATOM 570 N N . ARG A 1 71 ? -5.823 -4.573 9.131 1.00 94.00 71 ARG A N 1
ATOM 571 C CA . ARG A 1 71 ? -4.841 -3.860 8.309 1.00 94.00 71 ARG A CA 1
ATOM 572 C C . ARG A 1 71 ? -3.484 -3.842 8.989 1.00 94.00 71 ARG A C 1
ATOM 574 O O . ARG A 1 71 ? -3.369 -3.643 10.193 1.00 94.00 71 ARG A O 1
ATOM 581 N N . SER A 1 72 ? -2.443 -4.053 8.194 1.00 93.25 72 SER A N 1
ATOM 582 C CA . SER A 1 72 ? -1.077 -3.960 8.688 1.00 93.25 72 SER A CA 1
ATOM 583 C C . SER A 1 72 ? -0.468 -2.615 8.322 1.00 93.25 72 SER A C 1
ATOM 585 O O . SER A 1 72 ? -0.367 -2.277 7.142 1.00 93.25 72 SER A O 1
ATOM 587 N N . SER A 1 73 ? 0.019 -1.901 9.330 1.00 93.12 73 SER A N 1
ATOM 588 C CA . SER A 1 73 ? 0.887 -0.731 9.174 1.00 93.12 73 SER A CA 1
ATOM 589 C C . SER A 1 73 ? 2.351 -1.114 8.944 1.00 93.12 73 SER A C 1
ATOM 591 O O . SER A 1 73 ? 3.205 -0.234 8.873 1.00 93.12 73 SER A O 1
ATOM 593 N N . SER A 1 74 ? 2.658 -2.408 8.801 1.00 93.06 74 SER A N 1
ATOM 594 C CA . SER A 1 74 ? 3.994 -2.915 8.486 1.00 93.06 74 SER A CA 1
ATOM 595 C C . SER A 1 74 ? 3.922 -3.972 7.396 1.00 93.06 74 SER A C 1
ATOM 597 O O . SER A 1 74 ? 3.424 -5.071 7.592 1.00 93.06 74 SER A O 1
ATOM 599 N N . SER A 1 75 ? 4.429 -3.643 6.212 1.00 91.00 75 SER A N 1
ATOM 600 C CA . SER A 1 75 ? 4.318 -4.521 5.045 1.00 91.00 75 SER A CA 1
ATOM 601 C C . SER A 1 75 ? 5.531 -4.380 4.141 1.00 91.00 75 SER A C 1
ATOM 603 O O . SER A 1 75 ? 6.225 -3.365 4.184 1.00 91.00 75 SER A O 1
ATOM 605 N N . GLN A 1 76 ? 5.782 -5.393 3.318 1.00 91.88 76 GLN A N 1
ATOM 606 C CA . GLN A 1 76 ? 6.774 -5.330 2.253 1.00 91.88 76 GLN A CA 1
ATOM 607 C C . GLN A 1 76 ? 6.116 -4.761 0.994 1.00 91.88 76 GLN A C 1
ATOM 609 O O . GLN A 1 76 ? 5.204 -5.370 0.436 1.00 91.88 76 GLN A O 1
ATOM 614 N N . VAL A 1 77 ? 6.578 -3.594 0.546 1.00 93.62 77 VAL A N 1
ATOM 615 C CA . VAL A 1 77 ? 6.000 -2.873 -0.594 1.00 93.62 77 VAL A CA 1
ATOM 616 C C . VAL A 1 77 ? 7.007 -2.818 -1.739 1.00 93.62 77 VAL A C 1
ATOM 618 O O . VAL A 1 77 ? 8.117 -2.307 -1.596 1.00 93.62 77 VAL A O 1
ATOM 621 N N . LEU A 1 78 ?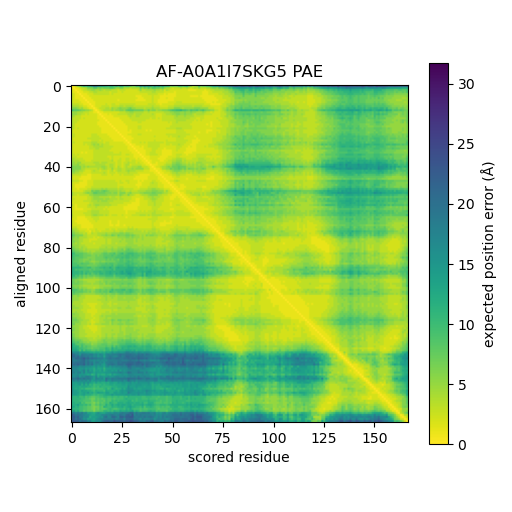 6.607 -3.328 -2.903 1.00 94.62 78 LEU A N 1
ATOM 622 C CA . LEU A 1 78 ? 7.380 -3.242 -4.141 1.00 94.62 78 LEU A CA 1
ATOM 623 C C . LEU A 1 78 ? 6.765 -2.175 -5.047 1.00 94.62 78 LEU A C 1
ATOM 625 O O . LEU A 1 78 ? 5.666 -2.361 -5.565 1.00 94.62 78 LEU A O 1
ATOM 629 N N . ILE A 1 79 ? 7.482 -1.071 -5.253 1.00 94.69 79 ILE A N 1
ATOM 630 C CA . ILE A 1 79 ? 7.054 0.010 -6.147 1.00 94.69 79 ILE A CA 1
ATOM 631 C C . ILE A 1 79 ? 7.773 -0.159 -7.481 1.00 94.69 79 ILE A C 1
ATOM 633 O O . ILE A 1 79 ? 8.994 -0.021 -7.560 1.00 94.69 79 ILE A O 1
ATOM 637 N N . TYR A 1 80 ? 7.013 -0.442 -8.535 1.00 94.56 80 TYR A N 1
ATOM 638 C CA . TYR A 1 80 ? 7.527 -0.532 -9.898 1.00 94.56 80 TYR A CA 1
ATOM 639 C C . TYR A 1 80 ? 7.314 0.793 -10.630 1.00 94.56 80 TYR A C 1
ATOM 641 O O . TYR A 1 80 ? 6.181 1.233 -10.801 1.00 94.56 80 TYR A O 1
ATOM 649 N N . LEU A 1 81 ? 8.402 1.409 -11.089 1.00 94.25 81 LEU A N 1
ATOM 650 C CA . LEU A 1 81 ? 8.378 2.654 -11.854 1.00 94.25 81 LEU A CA 1
ATOM 651 C C . LEU A 1 81 ? 8.819 2.381 -13.292 1.00 94.25 81 LEU A C 1
ATOM 653 O O . LEU A 1 81 ? 9.976 2.036 -13.549 1.00 94.25 81 LEU A O 1
ATOM 657 N N . GLN A 1 82 ? 7.889 2.525 -14.232 1.00 94.31 82 GLN A N 1
ATOM 658 C CA . GLN A 1 82 ? 8.165 2.350 -15.653 1.00 94.31 82 GLN A CA 1
ATOM 659 C C . GLN A 1 82 ? 8.714 3.645 -16.249 1.00 94.31 82 GLN A C 1
ATOM 661 O O . GLN A 1 82 ? 7.978 4.620 -16.343 1.00 94.31 82 GLN 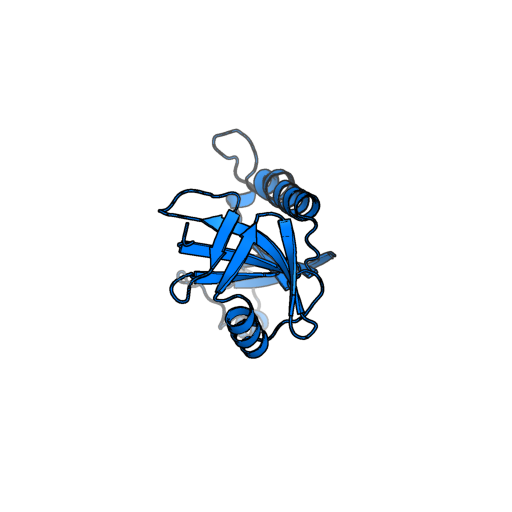A O 1
ATOM 666 N N . LEU A 1 83 ? 9.958 3.632 -16.733 1.00 93.50 83 LEU A N 1
ATOM 667 C CA . LEU A 1 83 ? 10.490 4.716 -17.557 1.00 93.50 83 LEU A CA 1
ATOM 668 C C . LEU A 1 83 ? 10.121 4.496 -19.023 1.00 93.50 83 LEU A C 1
ATOM 670 O O . LEU A 1 83 ? 10.570 3.529 -19.648 1.00 93.50 83 LEU A O 1
ATOM 674 N N . SER A 1 84 ? 9.317 5.410 -19.556 1.00 92.31 84 SER A N 1
ATOM 675 C CA . SER A 1 84 ? 8.871 5.468 -20.954 1.00 92.31 84 SER A CA 1
ATOM 676 C C . SER A 1 84 ? 9.206 6.830 -21.554 1.00 92.31 84 SER A C 1
ATOM 678 O O . SER A 1 84 ? 9.391 7.782 -20.802 1.00 92.31 84 SER A O 1
ATOM 680 N N . SER A 1 85 ? 9.284 6.930 -22.882 1.00 91.81 85 SER A N 1
ATOM 681 C CA . SER A 1 85 ? 9.552 8.191 -23.596 1.00 91.81 85 SER A CA 1
ATOM 682 C C . SER A 1 85 ? 8.643 9.336 -23.146 1.00 91.81 85 SER A C 1
ATOM 684 O O . SER A 1 85 ? 9.105 10.455 -22.965 1.00 91.81 85 SER A O 1
ATOM 686 N N . GLU A 1 86 ? 7.386 9.016 -22.868 1.00 93.31 86 GLU A N 1
ATOM 687 C CA . GLU A 1 86 ? 6.323 9.925 -22.462 1.00 93.31 86 GLU A CA 1
ATOM 688 C C . GLU A 1 86 ? 6.606 10.586 -21.107 1.00 93.31 86 GLU A C 1
ATOM 690 O O . GLU A 1 86 ? 6.063 11.638 -20.795 1.00 93.31 86 GLU A O 1
ATOM 695 N N . MET A 1 87 ? 7.500 10.025 -20.285 1.00 93.88 87 MET A N 1
ATOM 696 C CA . MET A 1 87 ? 7.891 10.659 -19.022 1.00 93.88 87 MET A CA 1
ATOM 697 C C . MET A 1 87 ? 8.635 11.986 -19.201 1.00 93.88 87 MET A C 1
ATOM 699 O O . MET A 1 87 ? 8.699 12.777 -18.255 1.00 93.88 87 MET A O 1
ATOM 703 N N . TRP A 1 88 ? 9.203 12.202 -20.389 1.00 94.50 88 TRP A N 1
ATOM 704 C CA . TRP A 1 88 ? 9.873 13.435 -20.794 1.00 94.50 88 TRP A CA 1
ATOM 705 C C . TRP A 1 88 ? 8.940 14.405 -21.528 1.00 94.50 88 TRP A C 1
ATOM 707 O O . TRP A 1 88 ? 9.385 15.488 -21.905 1.00 94.50 88 TRP A O 1
ATOM 717 N N . ASP A 1 89 ? 7.665 14.051 -21.695 1.00 95.81 89 ASP A N 1
ATOM 718 C CA . ASP A 1 89 ? 6.661 14.963 -22.225 1.00 95.81 89 ASP A CA 1
ATOM 719 C C . ASP A 1 89 ? 6.133 15.883 -21.117 1.00 95.81 89 ASP A C 1
ATOM 721 O O . ASP A 1 89 ? 6.087 15.528 -19.932 1.00 95.81 89 ASP A O 1
ATOM 725 N N . ILE A 1 90 ? 5.735 17.086 -21.527 1.00 94.88 90 ILE A N 1
ATOM 726 C CA . ILE A 1 90 ? 5.130 18.090 -20.654 1.00 94.88 90 ILE A CA 1
ATOM 727 C C . ILE A 1 90 ? 3.631 17.811 -20.574 1.00 94.88 90 ILE A C 1
ATOM 729 O O . ILE A 1 90 ? 2.957 17.618 -21.589 1.00 94.88 90 ILE A O 1
ATOM 733 N N . ASP A 1 91 ? 3.105 17.789 -19.361 1.00 92.38 91 ASP A N 1
ATOM 734 C CA . ASP A 1 91 ? 1.680 17.643 -19.122 1.00 92.38 91 ASP A CA 1
ATOM 735 C C . ASP A 1 91 ? 0.902 18.957 -19.350 1.00 92.38 91 ASP A C 1
ATOM 737 O O . ASP A 1 91 ? 1.490 20.032 -19.481 1.00 92.38 91 ASP A O 1
ATOM 741 N N . PRO A 1 92 ? -0.443 18.923 -19.371 1.00 93.50 92 PRO A N 1
ATOM 742 C CA . PRO A 1 92 ? -1.248 20.124 -19.605 1.00 93.50 92 PRO A CA 1
ATOM 743 C C . PRO A 1 92 ? -1.087 21.242 -18.562 1.00 93.50 92 PRO A C 1
ATOM 745 O O . PRO A 1 92 ? -1.524 22.363 -18.809 1.00 93.50 92 PRO A O 1
ATOM 748 N N . GLN A 1 93 ? -0.523 20.949 -17.389 1.00 91.69 93 GLN A N 1
ATOM 749 C CA . GLN A 1 93 ? -0.262 21.909 -16.317 1.00 91.69 93 GLN A CA 1
ATOM 750 C C . GLN A 1 93 ? 1.154 22.506 -16.388 1.00 91.69 93 GLN A C 1
ATOM 752 O O . GLN A 1 93 ? 1.425 23.469 -15.673 1.00 91.69 93 GLN A O 1
ATOM 757 N N . GLY A 1 94 ? 2.018 21.997 -17.272 1.00 92.25 94 GLY A N 1
ATOM 758 C CA . GLY A 1 94 ? 3.353 22.531 -17.536 1.00 92.25 94 GLY A CA 1
ATOM 759 C C . GLY A 1 94 ? 4.503 21.792 -16.850 1.00 92.25 94 GLY A C 1
ATOM 760 O O . GLY A 1 94 ? 5.646 22.215 -17.014 1.00 92.25 94 GLY A O 1
ATOM 761 N N . ASP A 1 95 ? 4.240 20.698 -16.131 1.00 93.31 95 ASP A N 1
ATOM 762 C CA . ASP A 1 95 ? 5.289 19.885 -15.502 1.00 93.31 95 ASP A CA 1
ATOM 763 C C . ASP A 1 95 ? 5.668 18.688 -16.385 1.00 93.31 95 ASP A C 1
ATOM 765 O O . ASP A 1 95 ? 4.879 18.207 -17.200 1.00 93.31 95 ASP A O 1
ATOM 769 N N . LEU A 1 96 ? 6.876 18.149 -16.207 1.00 95.19 96 LEU A N 1
ATOM 770 C CA . LEU A 1 96 ? 7.218 16.847 -16.786 1.00 95.19 96 LEU A CA 1
ATOM 771 C C . LEU A 1 96 ? 6.513 15.727 -16.011 1.00 95.19 96 LEU A C 1
ATOM 773 O O . LEU A 1 96 ? 6.525 15.711 -14.774 1.00 95.19 96 LEU A O 1
ATOM 777 N N . TYR A 1 97 ? 6.010 14.707 -16.712 1.00 94.88 97 TYR A N 1
ATOM 778 C CA . TYR A 1 97 ? 5.423 13.524 -16.061 1.00 94.88 97 TYR A CA 1
ATOM 779 C C . TYR A 1 97 ? 6.388 12.853 -15.069 1.00 94.88 97 TYR A C 1
ATOM 781 O O . TYR A 1 97 ? 5.974 12.395 -13.997 1.00 94.88 97 TYR A O 1
ATOM 789 N N . PHE A 1 98 ? 7.690 12.828 -15.381 1.00 94.12 98 PHE A N 1
ATOM 790 C CA . PHE A 1 98 ? 8.715 12.357 -14.449 1.00 94.12 98 PHE A CA 1
ATOM 791 C C . PHE A 1 98 ? 8.754 13.163 -13.149 1.00 94.12 98 PHE A C 1
ATOM 793 O O . PHE A 1 98 ? 8.821 12.579 -12.063 1.00 94.12 98 PHE A O 1
ATOM 800 N N . GLU A 1 99 ? 8.676 14.489 -13.235 1.00 93.62 99 GLU A N 1
ATOM 801 C CA . GLU A 1 99 ? 8.715 15.356 -12.062 1.00 93.62 99 GLU A CA 1
ATOM 802 C C . GLU A 1 99 ? 7.469 15.193 -11.199 1.00 93.62 99 GLU A C 1
ATOM 804 O O . GLU A 1 99 ? 7.597 15.093 -9.979 1.00 93.62 99 GLU A O 1
ATOM 809 N N . LYS A 1 100 ? 6.285 15.036 -11.799 1.00 93.38 100 LYS A N 1
ATOM 810 C CA . LYS A 1 100 ? 5.068 14.714 -11.040 1.00 93.38 100 LYS A CA 1
ATOM 811 C C . LYS A 1 100 ? 5.187 13.412 -10.255 1.00 93.38 100 LYS A C 1
ATOM 813 O O . LYS A 1 100 ? 4.760 13.347 -9.102 1.00 93.3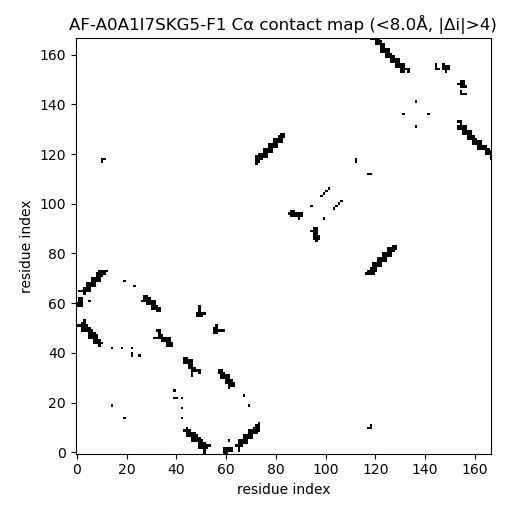8 100 LYS A O 1
ATOM 818 N N . CYS A 1 101 ? 5.802 12.382 -10.832 1.00 92.56 101 CYS A N 1
ATOM 819 C CA . CYS A 1 101 ? 6.022 11.121 -10.126 1.00 92.56 101 CYS A CA 1
ATOM 820 C C . CYS A 1 101 ? 7.057 11.266 -8.995 1.00 92.56 101 CYS A C 1
ATOM 822 O O . CYS A 1 101 ? 6.809 10.841 -7.864 1.00 92.56 101 CYS A O 1
ATOM 824 N N . TYR A 1 102 ? 8.221 11.847 -9.300 1.00 90.00 102 TYR A N 1
ATOM 825 C CA . TYR A 1 102 ? 9.370 11.901 -8.392 1.00 90.00 102 TYR A CA 1
ATOM 826 C C . TYR A 1 102 ? 9.233 12.963 -7.291 1.00 90.00 102 TYR A C 1
ATOM 828 O O . TYR A 1 102 ? 9.586 12.695 -6.146 1.00 90.00 102 TYR A O 1
ATOM 836 N N . LYS A 1 103 ? 8.715 14.154 -7.617 1.00 90.81 103 LYS A N 1
ATOM 837 C CA . LYS A 1 103 ? 8.544 15.280 -6.680 1.00 90.81 103 LYS A CA 1
ATOM 838 C C . LYS A 1 103 ? 7.131 15.375 -6.101 1.00 90.81 103 LYS A C 1
ATOM 840 O O . LYS A 1 103 ? 6.964 15.953 -5.034 1.00 90.81 103 LYS A O 1
ATOM 845 N N . GLY A 1 104 ? 6.127 14.827 -6.785 1.00 93.06 104 GLY A N 1
ATOM 846 C CA . GLY A 1 104 ? 4.732 14.864 -6.338 1.00 93.06 104 GLY A CA 1
ATOM 847 C C . GLY A 1 104 ? 4.318 13.590 -5.609 1.00 93.06 104 GLY A C 1
ATOM 848 O O . GLY A 1 104 ? 4.169 13.578 -4.389 1.00 93.06 104 GLY A O 1
ATOM 849 N N . PHE A 1 105 ? 4.139 12.504 -6.361 1.00 94.62 105 PHE A N 1
ATOM 850 C CA . PHE A 1 105 ? 3.529 11.275 -5.849 1.00 94.62 105 PHE A CA 1
ATOM 851 C C . PHE A 1 105 ? 4.351 10.592 -4.747 1.00 94.62 105 PHE A C 1
ATOM 853 O O . PHE A 1 105 ? 3.820 10.335 -3.667 1.00 94.62 105 PHE A O 1
ATOM 860 N N . LEU A 1 106 ? 5.633 10.293 -4.996 1.00 94.56 106 LEU A N 1
ATOM 861 C CA . LEU A 1 106 ? 6.450 9.542 -4.034 1.00 94.56 106 LEU A CA 1
ATOM 862 C C . LEU A 1 106 ? 6.643 10.291 -2.701 1.00 94.56 106 LEU A C 1
ATOM 864 O O . LEU A 1 106 ? 6.447 9.669 -1.656 1.00 94.56 106 LEU A O 1
ATOM 868 N N . PRO A 1 107 ? 6.964 11.601 -2.679 1.00 94.75 107 PRO A N 1
ATOM 869 C CA . PRO A 1 107 ? 7.108 12.330 -1.422 1.00 94.75 107 PRO A CA 1
ATOM 870 C C . PRO A 1 107 ? 5.800 12.414 -0.632 1.00 94.75 107 PRO A C 1
ATOM 872 O O . PRO A 1 107 ? 5.817 12.225 0.582 1.00 94.75 107 PRO A O 1
ATOM 875 N N . GLU A 1 108 ? 4.664 12.640 -1.301 1.00 96.75 108 GLU A N 1
ATOM 876 C CA . GLU A 1 108 ? 3.356 12.676 -0.637 1.00 96.75 108 GLU A CA 1
ATOM 877 C C . GLU A 1 108 ? 2.968 11.299 -0.075 1.00 96.75 108 GLU A C 1
ATOM 879 O O . GLU A 1 108 ? 2.449 11.211 1.039 1.00 96.75 108 GLU A O 1
ATOM 884 N N . LEU A 1 109 ? 3.286 10.213 -0.788 1.00 95.25 109 LEU A N 1
ATOM 885 C CA . LEU A 1 109 ? 3.104 8.846 -0.298 1.00 95.25 109 LEU A CA 1
ATOM 886 C C . LEU A 1 109 ? 3.907 8.599 0.988 1.00 95.25 109 LEU A C 1
ATOM 888 O O . LEU A 1 109 ? 3.338 8.190 2.000 1.00 95.25 109 LEU A O 1
ATOM 892 N N . PHE A 1 110 ? 5.212 8.892 0.977 1.00 94.06 110 PHE A N 1
ATOM 893 C CA . PHE A 1 110 ? 6.072 8.692 2.149 1.00 94.06 110 PHE A CA 1
ATOM 894 C C . PHE A 1 110 ? 5.691 9.602 3.318 1.00 94.06 110 PHE A C 1
ATOM 896 O O . PHE A 1 110 ? 5.734 9.178 4.473 1.00 94.06 110 PHE A O 1
ATOM 903 N N . LYS A 1 111 ? 5.252 10.832 3.035 1.00 95.44 111 LYS A N 1
ATOM 904 C CA . LYS A 1 111 ? 4.728 11.747 4.051 1.00 95.44 111 LYS A CA 1
ATOM 905 C C . LYS A 1 111 ? 3.485 11.173 4.728 1.00 95.44 111 LYS A C 1
ATOM 907 O O . LYS A 1 111 ? 3.406 11.205 5.953 1.00 95.44 111 LYS A O 1
ATOM 912 N N . ARG A 1 112 ? 2.535 10.617 3.969 1.00 94.94 112 ARG A N 1
ATOM 913 C CA . ARG A 1 112 ? 1.332 9.979 4.534 1.00 94.94 112 ARG A CA 1
ATOM 914 C C . ARG A 1 112 ? 1.671 8.757 5.377 1.00 94.94 112 ARG A C 1
ATOM 916 O O . ARG A 1 112 ? 1.155 8.643 6.482 1.00 94.94 112 ARG A O 1
ATOM 923 N N . TRP A 1 113 ? 2.575 7.899 4.907 1.00 94.25 113 TRP A N 1
ATOM 924 C CA . TRP A 1 113 ? 3.047 6.755 5.694 1.00 94.25 113 TRP A CA 1
ATOM 925 C C . TRP A 1 113 ? 3.724 7.182 6.996 1.00 94.25 113 TRP A C 1
ATOM 927 O O . TRP A 1 113 ? 3.466 6.586 8.038 1.00 94.25 113 TRP A O 1
ATOM 937 N N . SER A 1 114 ? 4.520 8.252 6.962 1.00 92.75 114 SER A N 1
ATOM 938 C CA . SER A 1 114 ? 5.119 8.838 8.164 1.00 92.75 114 SER A CA 1
ATOM 939 C C . SER A 1 114 ? 4.055 9.370 9.135 1.00 92.75 114 SER A C 1
ATOM 941 O O . SER A 1 114 ? 4.071 9.024 10.315 1.00 92.75 114 SER A O 1
ATOM 943 N N . LEU A 1 115 ? 3.061 10.120 8.640 1.00 93.62 115 LEU A N 1
ATOM 944 C CA . LEU A 1 115 ? 1.946 10.633 9.452 1.00 93.62 115 LEU A CA 1
ATOM 945 C C . LEU A 1 115 ? 1.108 9.513 10.087 1.00 93.62 115 LEU A C 1
ATOM 947 O O . LEU A 1 115 ? 0.674 9.640 11.228 1.00 93.62 115 LEU A O 1
ATOM 951 N N . GLN A 1 116 ? 0.910 8.406 9.372 1.00 90.00 116 GLN A N 1
ATOM 952 C CA . GLN A 1 116 ? 0.199 7.219 9.858 1.00 90.00 116 GLN A CA 1
ATOM 953 C C . GLN A 1 116 ? 1.089 6.285 10.695 1.00 90.00 116 GLN A C 1
ATOM 955 O O . GLN A 1 116 ? 0.648 5.214 11.111 1.00 90.00 116 GLN A O 1
ATOM 960 N N . SER A 1 117 ? 2.338 6.682 10.969 1.00 89.75 117 SER A N 1
ATOM 961 C CA . SER A 1 117 ? 3.316 5.891 11.722 1.00 89.75 117 SER A CA 1
ATOM 962 C C . SER A 1 117 ? 3.527 4.479 11.155 1.00 89.75 117 SER A C 1
ATOM 964 O O . SER A 1 117 ? 3.779 3.540 11.915 1.00 89.75 117 SER A O 1
ATOM 966 N N . CYS A 1 118 ? 3.434 4.311 9.835 1.00 92.44 118 CYS A N 1
ATOM 967 C CA . CYS A 1 118 ? 3.685 3.041 9.160 1.00 92.44 118 CYS A CA 1
ATOM 968 C C . CYS A 1 118 ? 5.180 2.677 9.187 1.00 92.44 118 CYS A C 1
ATOM 970 O O . CYS A 1 118 ? 6.043 3.550 9.186 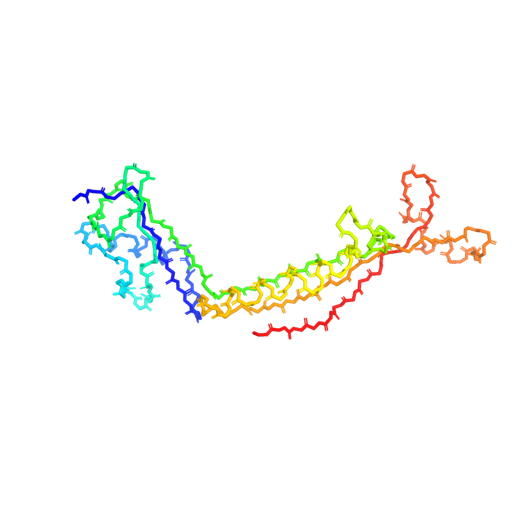1.00 92.44 118 CYS A O 1
ATOM 972 N N . ALA A 1 119 ? 5.484 1.381 9.182 1.00 92.19 119 ALA A N 1
ATOM 973 C CA . ALA A 1 119 ? 6.838 0.830 9.119 1.00 92.19 119 ALA A CA 1
ATOM 974 C C . ALA A 1 119 ? 6.912 -0.195 7.978 1.00 92.19 119 ALA A C 1
ATOM 976 O O . ALA A 1 119 ? 6.888 -1.411 8.195 1.00 92.19 119 ALA A O 1
ATOM 977 N N . HIS A 1 120 ? 6.894 0.304 6.740 1.00 92.38 120 HIS A N 1
ATOM 978 C CA . HIS A 1 120 ? 6.923 -0.522 5.536 1.00 92.38 120 HIS A CA 1
ATOM 979 C C . HIS A 1 120 ? 8.358 -0.772 5.068 1.00 92.38 120 HIS A C 1
ATOM 981 O O . HIS A 1 120 ? 9.167 0.142 5.007 1.00 92.38 120 HIS A O 1
ATOM 987 N N . HIS A 1 121 ? 8.657 -1.994 4.631 1.00 92.12 121 HIS A N 1
ATOM 988 C CA . HIS A 1 121 ? 9.903 -2.278 3.928 1.00 92.12 121 HIS A CA 1
ATOM 989 C C . HIS A 1 121 ? 9.705 -2.058 2.428 1.00 92.12 121 HIS A C 1
ATOM 991 O O . HIS A 1 121 ? 9.056 -2.864 1.757 1.00 92.12 121 HIS A O 1
ATOM 997 N N . VAL A 1 122 ? 10.248 -0.965 1.897 1.00 93.81 122 VAL A N 1
ATOM 998 C CA . VAL A 1 122 ? 9.963 -0.508 0.534 1.00 93.81 122 VAL A CA 1
ATOM 999 C C . VAL A 1 122 ? 11.140 -0.813 -0.383 1.00 93.81 122 VAL A C 1
ATOM 1001 O O . VAL A 1 122 ? 12.278 -0.445 -0.097 1.00 93.81 122 VAL A O 1
ATOM 1004 N N . SER A 1 123 ? 10.886 -1.448 -1.525 1.00 93.94 123 SER A N 1
ATOM 1005 C CA . SER A 1 123 ? 11.869 -1.548 -2.612 1.00 93.94 123 SER A CA 1
ATOM 1006 C C . SER A 1 123 ? 11.326 -0.896 -3.872 1.00 93.94 123 SER A C 1
ATOM 1008 O O . SER A 1 123 ? 10.251 -1.255 -4.355 1.00 93.94 123 SER A O 1
ATOM 1010 N N . ILE A 1 124 ? 12.089 0.049 -4.418 1.00 94.00 124 ILE A N 1
ATOM 1011 C CA . ILE A 1 124 ? 11.731 0.745 -5.655 1.00 94.00 124 ILE A CA 1
ATOM 1012 C C . ILE A 1 124 ? 12.510 0.125 -6.811 1.00 94.00 124 ILE A C 1
ATOM 1014 O O . ILE A 1 124 ? 13.746 0.131 -6.826 1.00 94.00 124 ILE A O 1
ATOM 1018 N N . ILE A 1 125 ? 11.778 -0.408 -7.784 1.00 94.62 125 ILE A N 1
ATOM 1019 C CA . ILE A 1 125 ? 12.316 -1.054 -8.976 1.00 94.62 125 ILE A CA 1
ATOM 1020 C C . ILE A 1 125 ? 11.950 -0.199 -10.177 1.00 94.62 125 ILE A C 1
ATOM 1022 O O . ILE A 1 125 ? 10.788 -0.103 -10.568 1.00 94.62 125 ILE A O 1
ATOM 1026 N N . VAL A 1 126 ? 12.964 0.391 -10.795 1.00 94.19 126 VAL A N 1
ATOM 1027 C CA . VAL A 1 126 ? 12.800 1.096 -12.057 1.00 94.19 126 VAL A CA 1
ATOM 1028 C C . VAL A 1 126 ? 13.023 0.133 -13.204 1.00 94.19 126 VAL A C 1
ATOM 1030 O O . VAL A 1 126 ? 13.972 -0.655 -13.192 1.00 94.19 126 VAL A O 1
ATOM 1033 N N . PHE A 1 127 ? 12.166 0.202 -14.212 1.00 95.12 127 PHE A N 1
ATOM 1034 C CA . PHE A 1 127 ? 12.309 -0.613 -15.405 1.00 95.12 127 PHE A CA 1
ATOM 1035 C C . PHE A 1 127 ? 11.981 0.173 -16.667 1.00 95.12 127 PHE A C 1
ATOM 1037 O O . PHE A 1 127 ? 11.174 1.096 -16.655 1.00 95.12 127 PHE A O 1
ATOM 1044 N N . SER A 1 128 ? 12.626 -0.194 -17.767 1.00 94.81 128 SER A N 1
ATOM 1045 C CA . SER A 1 128 ? 12.405 0.417 -19.074 1.00 94.81 128 SER A CA 1
ATOM 1046 C C . SER A 1 128 ? 12.632 -0.604 -20.181 1.00 94.81 128 SER A C 1
ATOM 1048 O O . SER A 1 128 ? 13.273 -1.637 -19.972 1.00 94.81 128 SER A O 1
ATOM 1050 N N . ARG A 1 129 ? 12.108 -0.316 -21.370 1.00 91.56 129 ARG A N 1
ATOM 1051 C CA . ARG A 1 129 ? 12.294 -1.139 -22.563 1.00 91.56 129 ARG A CA 1
ATOM 1052 C C . ARG A 1 129 ? 13.174 -0.403 -23.560 1.00 91.56 129 ARG A C 1
ATOM 1054 O O . ARG A 1 129 ? 12.867 0.717 -23.945 1.00 91.56 129 ARG A O 1
ATOM 1061 N N . TRP A 1 130 ? 14.257 -1.050 -23.965 1.00 89.06 130 TRP A N 1
ATOM 1062 C CA . TRP A 1 130 ? 15.246 -0.498 -24.881 1.00 89.06 130 TRP A CA 1
ATOM 1063 C C . TRP A 1 130 ? 15.096 -1.228 -26.208 1.00 89.06 130 TRP A C 1
ATOM 1065 O O . TRP A 1 130 ? 15.137 -2.457 -26.233 1.00 89.06 130 TRP A O 1
ATOM 1075 N N . TYR A 1 131 ? 14.868 -0.487 -27.289 1.00 89.31 131 TYR A N 1
ATOM 1076 C CA . TYR A 1 131 ? 14.724 -1.054 -28.627 1.00 89.31 131 TYR A CA 1
ATOM 1077 C C . TYR A 1 131 ? 16.054 -0.992 -29.364 1.00 89.31 131 TYR A C 1
ATOM 1079 O O . TYR A 1 131 ? 16.758 0.015 -29.299 1.00 89.31 131 TYR A O 1
ATOM 1087 N N . TYR A 1 132 ? 16.381 -2.061 -30.081 1.00 87.69 132 TYR A N 1
ATOM 1088 C CA . TYR A 1 132 ? 17.585 -2.108 -30.897 1.00 87.69 132 TYR A CA 1
ATOM 1089 C C . TYR A 1 132 ? 17.300 -1.652 -32.318 1.00 87.69 132 TYR A C 1
ATOM 1091 O O . TYR A 1 132 ? 16.261 -1.975 -32.896 1.00 87.69 132 TYR A O 1
ATOM 1099 N N . ASN A 1 133 ? 18.270 -0.955 -32.904 1.00 84.88 133 ASN A N 1
ATOM 1100 C CA . ASN A 1 133 ? 18.292 -0.750 -34.341 1.00 84.88 133 ASN A CA 1
ATOM 1101 C C . ASN A 1 133 ? 18.835 -2.019 -35.011 1.00 84.88 133 ASN A C 1
ATOM 1103 O O . ASN A 1 133 ? 20.012 -2.349 -34.858 1.00 84.88 133 ASN A O 1
ATOM 1107 N N . SER A 1 134 ? 17.980 -2.721 -35.755 1.00 78.19 134 SER A N 1
ATOM 1108 C CA . SER A 1 134 ? 18.322 -3.979 -36.426 1.00 78.19 134 SER A CA 1
ATOM 1109 C C . SER A 1 134 ? 19.456 -3.849 -37.441 1.00 78.19 134 SER A C 1
ATOM 1111 O O . SER A 1 134 ? 20.136 -4.834 -37.692 1.00 78.19 134 SER A O 1
ATOM 1113 N N . ALA A 1 135 ? 19.699 -2.654 -37.989 1.00 81.50 135 ALA A N 1
ATOM 1114 C CA . ALA A 1 135 ? 20.775 -2.419 -38.952 1.00 81.50 135 ALA A CA 1
ATOM 1115 C C . ALA A 1 135 ? 22.186 -2.471 -38.334 1.00 81.50 135 ALA A C 1
ATOM 1117 O O . ALA A 1 135 ? 23.165 -2.571 -39.065 1.00 81.50 135 ALA A O 1
ATOM 1118 N N . VAL A 1 136 ? 22.296 -2.370 -37.005 1.00 83.06 136 VAL A N 1
ATOM 1119 C CA . VAL A 1 136 ? 23.577 -2.267 -36.279 1.00 83.06 136 VAL A CA 1
ATOM 1120 C C . VAL A 1 136 ? 23.886 -3.547 -35.487 1.00 83.06 136 VAL A C 1
ATOM 1122 O O . VAL A 1 136 ? 24.930 -3.652 -34.853 1.00 83.06 136 VAL A O 1
ATOM 1125 N N . LEU A 1 137 ? 22.974 -4.523 -35.488 1.00 82.06 137 LEU A N 1
ATOM 1126 C CA . LEU A 1 137 ? 23.121 -5.752 -34.714 1.00 82.06 137 LEU A CA 1
ATOM 1127 C C . LEU A 1 137 ? 23.904 -6.813 -35.488 1.00 82.06 137 LEU A C 1
ATOM 1129 O O . LEU A 1 137 ? 23.566 -7.140 -36.624 1.00 82.06 137 LEU A O 1
ATOM 1133 N N . ASN A 1 138 ? 24.890 -7.415 -34.826 1.00 86.25 138 ASN A N 1
ATOM 1134 C CA . ASN A 1 138 ? 25.587 -8.587 -35.351 1.00 86.25 138 ASN A CA 1
ATOM 1135 C C . ASN A 1 138 ? 24.698 -9.840 -35.240 1.00 86.25 138 ASN A C 1
ATOM 1137 O O . ASN A 1 138 ? 23.847 -9.924 -34.349 1.00 86.25 138 ASN A O 1
ATOM 1141 N N . GLU A 1 139 ? 24.944 -10.852 -36.076 1.00 83.06 139 GLU A N 1
ATOM 1142 C CA . GLU A 1 139 ? 24.172 -12.109 -36.091 1.00 83.06 139 GLU A CA 1
ATOM 1143 C C . GLU A 1 139 ? 24.118 -12.788 -34.708 1.00 83.06 139 GLU A C 1
ATOM 1145 O O . GLU A 1 139 ? 23.046 -13.176 -34.246 1.00 83.06 139 GLU A O 1
ATOM 1150 N N . GLU A 1 140 ? 25.240 -12.817 -33.980 1.00 84.50 140 GLU A N 1
ATOM 1151 C CA . GLU A 1 140 ? 25.324 -13.385 -32.624 1.00 84.50 140 GLU A CA 1
ATOM 1152 C C . GLU A 1 140 ? 24.451 -12.631 -31.599 1.00 84.50 140 GLU A C 1
ATOM 1154 O O . GLU A 1 140 ? 23.853 -13.221 -30.697 1.00 84.50 140 GLU A O 1
ATOM 1159 N N . GLN A 1 141 ? 24.362 -11.302 -31.718 1.00 82.25 141 GLN A N 1
ATOM 1160 C CA . GLN A 1 141 ? 23.527 -10.484 -30.833 1.00 82.25 141 GLN A CA 1
ATOM 1161 C C . GLN A 1 141 ? 22.046 -10.688 -31.149 1.00 82.25 141 GLN A C 1
ATOM 1163 O O . GLN A 1 141 ? 21.224 -10.744 -30.233 1.00 82.25 141 GLN A O 1
ATOM 1168 N N . LEU A 1 142 ? 21.721 -10.839 -32.434 1.00 81.94 142 LEU A N 1
ATOM 1169 C CA . LEU A 1 142 ? 20.367 -11.067 -32.919 1.00 81.94 142 LEU A CA 1
ATOM 1170 C C . LEU A 1 142 ? 19.817 -12.422 -32.456 1.00 81.94 142 LEU A C 1
ATOM 1172 O O . LEU A 1 142 ? 18.646 -12.505 -32.089 1.00 81.94 142 LEU A O 1
ATOM 1176 N N . GLU A 1 143 ? 20.656 -13.462 -32.395 1.00 84.00 143 GLU A N 1
ATOM 1177 C CA . GLU A 1 143 ? 20.272 -14.762 -31.833 1.00 84.00 143 GLU A CA 1
ATOM 1178 C C . GLU A 1 143 ? 19.906 -14.671 -30.345 1.00 84.00 143 GLU A C 1
ATOM 1180 O O . GLU A 1 143 ? 18.876 -15.208 -29.931 1.00 84.00 143 GLU A O 1
ATOM 1185 N N . LYS A 1 144 ? 20.683 -13.924 -29.548 1.00 83.56 144 LYS A N 1
ATOM 1186 C CA . LYS A 1 144 ? 20.442 -13.760 -28.100 1.00 83.56 144 LYS A CA 1
ATOM 1187 C C . LYS A 1 144 ? 19.125 -13.048 -27.786 1.00 83.56 144 LYS A C 1
ATOM 1189 O O . LYS A 1 144 ? 18.493 -13.349 -26.775 1.00 83.56 144 LYS A O 1
ATOM 1194 N N . ILE A 1 145 ? 18.697 -12.114 -28.637 1.00 84.31 145 ILE A N 1
ATOM 1195 C CA . ILE A 1 145 ? 17.464 -11.328 -28.447 1.00 84.31 145 ILE A CA 1
ATOM 1196 C C . ILE A 1 145 ? 16.308 -11.792 -29.340 1.00 84.31 145 ILE A C 1
ATOM 1198 O O . ILE A 1 145 ? 15.260 -11.149 -29.364 1.00 84.31 145 ILE A O 1
ATOM 1202 N N . LYS A 1 146 ? 16.465 -12.915 -30.055 1.00 81.31 146 LYS A N 1
ATOM 1203 C CA . LYS A 1 146 ? 15.517 -13.395 -31.073 1.00 81.31 146 LYS A CA 1
ATOM 1204 C C . LYS A 1 146 ? 14.093 -13.580 -30.545 1.00 81.31 146 LYS A C 1
ATOM 1206 O O . LYS A 1 146 ? 13.137 -13.344 -31.280 1.00 81.31 146 LYS A O 1
ATOM 1211 N N . ALA A 1 147 ? 13.967 -13.973 -29.277 1.00 83.69 147 ALA A N 1
ATOM 1212 C CA . ALA A 1 147 ? 12.692 -14.165 -28.588 1.00 83.69 147 ALA A CA 1
ATOM 1213 C C . ALA A 1 147 ? 12.033 -12.851 -28.121 1.00 83.69 147 ALA A C 1
ATOM 1215 O O . ALA A 1 147 ? 10.837 -12.831 -27.841 1.00 83.69 147 ALA A O 1
ATOM 1216 N N . ASN A 1 148 ? 12.783 -11.748 -28.049 1.00 88.62 148 ASN A N 1
ATOM 1217 C CA . ASN A 1 148 ? 12.307 -10.471 -27.525 1.00 88.62 148 ASN A CA 1
ATOM 1218 C C . ASN A 1 148 ? 11.875 -9.543 -28.664 1.00 88.62 148 ASN A C 1
ATOM 1220 O O . ASN A 1 148 ? 12.554 -8.562 -28.976 1.00 88.62 148 ASN A O 1
ATOM 1224 N N . LYS A 1 149 ? 10.741 -9.865 -29.287 1.00 88.44 149 LYS A N 1
ATOM 1225 C CA . LYS A 1 149 ? 10.115 -9.043 -30.328 1.00 88.44 149 LYS A CA 1
ATOM 1226 C C . LYS A 1 149 ? 8.811 -8.43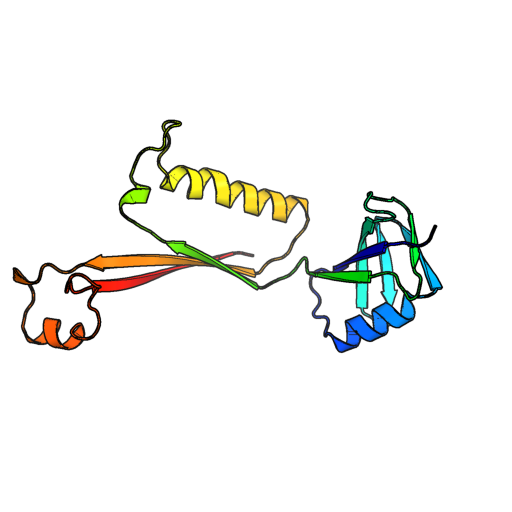9 -29.842 1.00 88.44 149 LYS A C 1
ATOM 1228 O O . LYS A 1 149 ? 8.043 -9.089 -29.134 1.00 88.44 149 LYS A O 1
ATOM 1233 N N . ASP A 1 150 ? 8.563 -7.186 -30.206 1.00 88.50 150 ASP A N 1
ATOM 1234 C CA . ASP A 1 150 ? 7.254 -6.572 -30.006 1.00 88.50 150 ASP A CA 1
ATOM 1235 C C . ASP A 1 150 ? 6.267 -6.947 -31.132 1.00 88.50 150 ASP A C 1
ATOM 1237 O O . ASP A 1 150 ? 6.609 -7.642 -32.086 1.00 88.50 150 ASP A O 1
ATOM 1241 N N . HIS A 1 151 ? 5.027 -6.459 -31.035 1.00 88.69 151 HIS A N 1
ATOM 1242 C CA . HIS A 1 151 ? 3.977 -6.666 -32.044 1.00 88.69 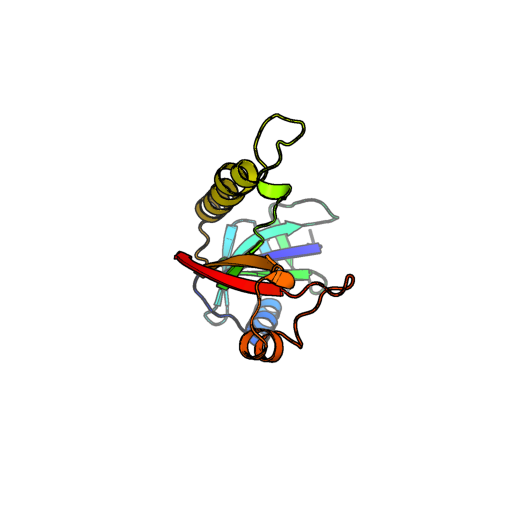151 HIS A CA 1
ATOM 1243 C C . HIS A 1 151 ? 4.274 -6.013 -33.411 1.00 88.69 151 HIS A C 1
ATOM 1245 O O . HIS A 1 151 ? 3.489 -6.175 -34.338 1.00 88.69 151 HIS A O 1
ATOM 1251 N N . ARG A 1 152 ? 5.362 -5.239 -33.528 1.00 89.31 152 ARG A N 1
ATOM 1252 C CA . ARG A 1 152 ? 5.835 -4.594 -34.762 1.00 89.31 152 ARG A CA 1
ATOM 1253 C C . ARG A 1 152 ? 7.170 -5.184 -35.229 1.00 89.31 152 ARG A C 1
ATOM 1255 O O . ARG A 1 152 ? 7.897 -4.517 -35.960 1.00 89.31 152 ARG A O 1
ATOM 1262 N N . ASP A 1 153 ? 7.515 -6.386 -34.764 1.00 87.69 153 ASP A N 1
ATOM 1263 C CA . ASP A 1 153 ? 8.761 -7.093 -35.078 1.00 87.69 153 ASP A CA 1
ATOM 1264 C C . ASP A 1 153 ? 10.055 -6.362 -34.676 1.00 87.69 153 ASP A C 1
ATOM 1266 O O . ASP A 1 153 ? 11.143 -6.682 -35.161 1.00 87.69 153 ASP A O 1
ATOM 1270 N N . ARG A 1 154 ? 9.984 -5.410 -33.740 1.00 88.75 154 ARG A N 1
ATOM 1271 C CA . ARG A 1 154 ? 11.166 -4.706 -33.232 1.00 88.75 154 ARG A CA 1
ATOM 1272 C C . ARG A 1 154 ? 11.780 -5.474 -32.074 1.00 88.75 154 ARG A C 1
ATOM 1274 O O . ARG A 1 154 ? 11.099 -5.814 -31.103 1.00 88.75 154 ARG A O 1
ATOM 1281 N N . TYR A 1 155 ? 13.088 -5.685 -32.156 1.00 90.75 155 TYR A N 1
ATOM 1282 C CA . TYR A 1 155 ? 13.856 -6.308 -31.086 1.00 90.75 155 TYR A CA 1
ATOM 1283 C C . TYR A 1 155 ? 14.001 -5.365 -29.894 1.00 90.75 155 TYR A C 1
ATOM 1285 O O . TYR A 1 155 ? 14.332 -4.186 -30.062 1.00 90.75 155 TYR A O 1
ATOM 1293 N N . TYR A 1 156 ? 13.796 -5.884 -28.686 1.00 90.31 156 TYR A N 1
ATOM 1294 C CA . TYR A 1 156 ? 13.955 -5.107 -27.462 1.00 90.31 156 TYR A CA 1
ATOM 1295 C C . TYR A 1 156 ? 14.638 -5.883 -26.334 1.00 90.31 156 TYR A C 1
ATOM 1297 O O . TYR A 1 156 ? 14.670 -7.109 -26.313 1.00 90.31 156 TYR A O 1
ATOM 1305 N N . GLN A 1 157 ? 15.144 -5.157 -25.341 1.00 90.00 157 GLN A N 1
ATOM 1306 C CA . GLN A 1 157 ? 15.556 -5.703 -24.050 1.00 90.00 157 GLN A CA 1
ATOM 1307 C C . GLN A 1 157 ? 14.883 -4.921 -22.919 1.00 90.00 157 GLN A C 1
ATOM 1309 O O . GLN A 1 157 ? 14.683 -3.709 -23.001 1.00 90.00 157 GLN A O 1
ATOM 1314 N N . LEU A 1 158 ? 14.502 -5.626 -21.854 1.00 89.75 158 LEU A N 1
ATOM 1315 C CA . LEU A 1 158 ? 14.001 -5.006 -20.630 1.00 89.75 158 LEU A CA 1
ATOM 1316 C C . LEU A 1 158 ? 15.174 -4.723 -19.693 1.00 89.75 158 LEU A C 1
ATOM 1318 O O . LEU A 1 158 ? 15.830 -5.648 -19.213 1.00 89.75 158 LEU A O 1
ATOM 1322 N N . GLY A 1 159 ? 15.413 -3.447 -19.413 1.00 89.25 159 GLY A N 1
ATOM 1323 C CA . GLY A 1 159 ? 16.306 -3.011 -18.350 1.00 89.25 159 GLY A CA 1
ATOM 1324 C C . GLY A 1 159 ? 15.541 -2.923 -17.034 1.00 89.25 159 GLY A C 1
ATOM 1325 O O . GLY A 1 159 ? 14.436 -2.382 -16.995 1.00 89.25 159 GLY A O 1
ATOM 1326 N N . LYS A 1 160 ? 16.120 -3.441 -15.951 1.00 91.44 160 LYS A N 1
ATOM 1327 C CA . LYS A 1 160 ? 15.604 -3.281 -14.586 1.00 91.44 160 LYS A CA 1
ATOM 1328 C C . LYS A 1 160 ? 16.742 -2.839 -13.677 1.00 91.44 160 LYS A C 1
ATOM 1330 O O . LYS A 1 160 ? 17.840 -3.383 -13.764 1.00 91.44 160 LYS A O 1
ATOM 1335 N N . LYS A 1 161 ? 16.478 -1.879 -12.797 1.00 90.88 161 LYS A N 1
ATOM 1336 C CA . LYS A 1 161 ? 17.420 -1.412 -11.782 1.00 90.88 161 LYS A CA 1
ATOM 1337 C C . LYS A 1 161 ? 16.676 -1.166 -10.475 1.00 90.88 161 LYS A C 1
ATOM 1339 O O . LYS A 1 161 ? 15.723 -0.392 -10.434 1.00 90.88 161 LYS A O 1
ATOM 1344 N N . ALA A 1 162 ? 17.118 -1.822 -9.407 1.00 87.56 162 ALA A N 1
ATOM 1345 C CA . ALA A 1 162 ? 16.668 -1.489 -8.062 1.00 87.56 162 ALA A CA 1
ATOM 1346 C C . ALA A 1 162 ? 17.360 -0.193 -7.618 1.00 87.56 162 ALA A C 1
ATOM 1348 O O . ALA A 1 162 ? 18.583 -0.085 -7.720 1.00 87.56 162 ALA A O 1
ATOM 1349 N N . ILE A 1 163 ? 16.581 0.791 -7.166 1.00 80.00 163 ILE A N 1
ATOM 1350 C CA . ILE A 1 163 ? 17.112 2.082 -6.698 1.00 80.00 163 ILE A CA 1
ATOM 1351 C C . ILE A 1 163 ? 17.567 2.001 -5.235 1.00 80.00 163 ILE A C 1
ATOM 1353 O O . ILE A 1 163 ? 18.488 2.710 -4.844 1.00 80.00 163 ILE A O 1
ATOM 1357 N N . GLY A 1 164 ? 16.987 1.100 -4.441 1.00 69.56 164 GLY A N 1
ATOM 1358 C CA . GLY A 1 164 ? 17.379 0.884 -3.051 1.00 69.56 164 GLY A CA 1
ATOM 1359 C C . GLY A 1 164 ? 16.284 0.209 -2.231 1.00 69.56 164 GLY A C 1
ATOM 1360 O O . GLY A 1 164 ? 15.171 -0.010 -2.722 1.00 69.56 164 GLY A O 1
ATOM 1361 N N . LYS A 1 165 ? 16.631 -0.118 -0.983 1.00 63.28 165 LYS A N 1
ATOM 1362 C CA . LYS A 1 165 ? 15.699 -0.533 0.068 1.00 63.28 165 LYS A CA 1
ATOM 1363 C C . LYS A 1 165 ? 15.531 0.631 1.041 1.00 63.28 165 LYS A C 1
ATOM 1365 O O . LYS A 1 165 ? 16.531 1.126 1.555 1.00 63.28 165 LYS A O 1
ATOM 1370 N N . PHE A 1 166 ? 14.293 1.046 1.269 1.00 69.31 166 PHE A N 1
ATOM 1371 C CA . PHE A 1 166 ? 13.929 2.115 2.195 1.00 69.31 166 PHE A CA 1
ATOM 1372 C C . PHE A 1 166 ? 13.131 1.507 3.360 1.00 69.31 166 PHE A C 1
ATOM 1374 O O . PHE A 1 166 ? 12.379 0.548 3.152 1.00 69.31 166 PHE A O 1
ATOM 1381 N N . PHE A 1 167 ? 13.368 2.019 4.568 1.00 58.84 167 PHE A N 1
ATOM 1382 C CA . PHE A 1 167 ? 12.713 1.610 5.815 1.00 58.84 167 PHE A CA 1
ATOM 1383 C C . PHE A 1 167 ? 11.700 2.666 6.249 1.00 58.84 167 PHE A C 1
ATOM 1385 O O . PHE A 1 167 ? 11.960 3.856 5.950 1.00 58.84 167 PHE A O 1
#

Radius of gyration: 24.3 Å; Cα contacts (8 Å, |Δi|>4): 281; chains: 1; bounding box: 51×41×62 Å

Organism: Bursaphelenchus xylophilus (NCBI:txid6326)

Nearest PDB structures (foldseek):
  8fw5-assembly1_A  TM=9.139E-01  e=3.494E-17  Homo sapiens
  7t3b-assembly1_A  TM=9.021E-01  e=3.980E-16  Homo sapiens
  6cet-assembly1_D  TM=8.713E-01  e=5.394E-16  Homo sapiens
  7t3c-assembly1_A  TM=8.785E-01  e=6.199E-14  Homo sapiens
  8adl-assembly1_W  TM=8.008E-01  e=1.008E-13  Saccharomyces cerevisiae

pLDDT: mean 91.71, std 5.91, range [58.84, 97.5]

Mean predicted aligned error: 6.4 Å

Sequence (167 aa):
IALDSVELTFKEYYISRADMFHFRSCLIDSCVYVGKFENWLGVHCTVSDIWSAGEPAWSGYVSEETRIVFRSSSSQVLIYLQLSSEMWDIDPQGDLYFEKCYKGFLPELFKRWSLQSCAHHVSIIVFSRWYYNSAVLNEEQLEKIKANKDHRDRYYQLGKKAIGKFF

Foldseek 3Di:
DEFQEWEKEDEPDDDDVVNVVVQLVVQAFDKDFAQDWDADPNDTIGTHWTHDPRHTDGMDHYHPNYHYHYDYLEEEEEAEAEDDPQQQPADPVGDRVVCCVPVNVPVVVVVVSVVVVGHYWYKYKYKYKAWDDPVPDDPVRCVVQVVQADPVRIGIDMDMDIPDIDD